Protein AF-A0A348UNC9-F1 (afdb_monomer_lite)

Sequence (71 aa):
MAGSSRVIDLHAHAVLEAGFNQAGRYGPETGEEGGVPFFRIGEFRMKPMSYRGTVFMDVQKRLELMDTLGV

Foldseek 3Di:
DPPDDQDDDPDDAADDPVQACPVPLQGWHWDDDPNATWIDGNPDIDTNDDPPPDLRYDVVNVVVVCVVVRD

Radius of gyration: 16.61 Å; chains: 1; bounding box: 44×21×50 Å

Structure (mmCIF, N/CA/C/O backbone):
data_AF-A0A348UNC9-F1
#
_entry.id   AF-A0A348UNC9-F1
#
loop_
_atom_site.group_PDB
_atom_site.id
_atom_site.type_symbol
_atom_site.label_atom_id
_atom_site.label_alt_id
_atom_site.label_comp_id
_atom_site.label_asym_id
_atom_site.label_entity_id
_atom_site.label_seq_id
_atom_site.pdbx_PDB_ins_code
_atom_site.Cartn_x
_atom_site.Cartn_y
_atom_site.Cartn_z
_atom_site.occupancy
_atom_site.B_iso_or_equiv
_atom_site.auth_seq_id
_atom_site.auth_comp_id
_atom_site.auth_asym_id
_atom_site.auth_atom_id
_atom_site.pdbx_PDB_model_num
ATOM 1 N N . MET A 1 1 ? -23.822 3.000 32.323 1.00 44.56 1 MET A N 1
ATOM 2 C CA . MET A 1 1 ? -22.586 2.658 31.591 1.00 44.56 1 MET A CA 1
ATOM 3 C C . MET A 1 1 ? -22.996 2.349 30.158 1.00 44.56 1 MET A C 1
ATOM 5 O O . MET A 1 1 ? -23.525 1.272 29.923 1.00 44.56 1 MET A O 1
ATOM 9 N N . ALA A 1 2 ? -22.907 3.310 29.236 1.00 53.22 2 ALA A N 1
ATOM 10 C CA . ALA A 1 2 ? -23.167 3.023 27.825 1.00 53.22 2 ALA A CA 1
ATOM 11 C C . ALA A 1 2 ? -22.031 2.126 27.310 1.00 53.22 2 ALA A C 1
ATOM 13 O O . ALA A 1 2 ? -20.864 2.447 27.528 1.00 53.22 2 ALA A O 1
ATOM 14 N N . GLY A 1 3 ? -22.357 0.973 26.723 1.00 56.28 3 GLY A N 1
ATOM 15 C CA . GLY A 1 3 ? -21.352 0.090 26.135 1.00 56.28 3 GLY A CA 1
ATOM 16 C C . GLY A 1 3 ? -20.614 0.825 25.019 1.00 56.28 3 GLY A C 1
ATOM 17 O O . GLY A 1 3 ? -21.257 1.419 24.158 1.00 56.28 3 GLY A O 1
ATOM 18 N N . SER A 1 4 ? -19.280 0.814 25.054 1.00 70.06 4 SER A N 1
ATOM 19 C CA . SER A 1 4 ? -18.459 1.342 23.962 1.00 70.06 4 SER A CA 1
ATOM 20 C C . SER A 1 4 ? -18.831 0.606 22.672 1.00 70.06 4 SER A C 1
ATOM 22 O O . SER A 1 4 ? -18.695 -0.619 22.596 1.00 70.06 4 SER A O 1
ATOM 24 N N . SER A 1 5 ? -19.368 1.323 21.684 1.00 79.38 5 SER A N 1
ATOM 25 C CA . SER A 1 5 ? -19.640 0.755 20.367 1.00 79.38 5 SER A CA 1
ATOM 26 C C . SER A 1 5 ? -18.310 0.409 19.707 1.00 79.38 5 SER A C 1
ATOM 28 O O . SER A 1 5 ? -17.493 1.298 19.476 1.00 79.38 5 SER A O 1
ATOM 30 N N . ARG A 1 6 ? -18.087 -0.873 19.408 1.00 87.25 6 ARG A N 1
ATOM 31 C CA . ARG A 1 6 ? -16.915 -1.304 18.637 1.00 87.25 6 ARG A CA 1
ATOM 32 C C . ARG A 1 6 ? -17.079 -0.848 17.188 1.00 87.25 6 ARG A C 1
ATOM 34 O O . ARG A 1 6 ? -18.149 -1.047 16.611 1.00 87.25 6 ARG A O 1
ATOM 41 N N . VAL A 1 7 ? -16.041 -0.236 16.630 1.00 93.69 7 VAL A N 1
ATOM 42 C CA . VAL A 1 7 ? -15.986 0.172 15.221 1.00 93.69 7 VAL A CA 1
ATOM 43 C C . VAL A 1 7 ? -15.418 -0.990 14.409 1.00 93.69 7 VAL A C 1
ATOM 45 O O . VAL A 1 7 ? -14.611 -1.757 14.915 1.00 93.69 7 VAL A O 1
ATOM 48 N N . ILE A 1 8 ? -15.890 -1.165 13.175 1.00 94.81 8 ILE A N 1
ATOM 49 C CA . ILE A 1 8 ? -15.339 -2.138 12.228 1.00 94.81 8 ILE A CA 1
ATOM 50 C C . ILE A 1 8 ? -15.030 -1.378 10.942 1.00 94.81 8 ILE A C 1
ATOM 52 O O . ILE A 1 8 ? -15.942 -0.835 10.316 1.00 94.81 8 ILE A O 1
ATOM 56 N N . ASP A 1 9 ? -13.761 -1.358 10.539 1.00 95.12 9 ASP A N 1
ATOM 57 C CA . ASP A 1 9 ? -13.368 -0.913 9.201 1.00 95.12 9 ASP A CA 1
ATOM 58 C C . ASP A 1 9 ? -13.659 -2.030 8.197 1.00 95.12 9 ASP A C 1
ATOM 60 O O . ASP A 1 9 ? -12.988 -3.062 8.150 1.00 95.12 9 ASP A O 1
ATOM 64 N N . LEU A 1 10 ? -14.719 -1.829 7.417 1.00 96.31 10 LEU A N 1
ATOM 65 C CA . LEU A 1 10 ? -15.182 -2.785 6.415 1.00 96.31 10 LEU A CA 1
ATOM 66 C C . LEU A 1 10 ? -14.375 -2.721 5.110 1.00 96.31 10 LEU A C 1
ATOM 68 O O . LEU A 1 10 ? -14.546 -3.600 4.265 1.00 96.31 10 LEU A O 1
ATOM 72 N N . HIS A 1 11 ? -13.527 -1.704 4.910 1.00 97.19 11 HIS A N 1
ATOM 73 C CA . HIS A 1 11 ? -12.811 -1.502 3.651 1.00 97.19 11 HIS A CA 1
ATOM 74 C C . HIS A 1 11 ? -11.377 -1.027 3.889 1.00 97.19 11 HIS A C 1
ATOM 76 O O . HIS A 1 11 ? -11.075 0.164 3.912 1.00 97.19 11 HIS A O 1
ATOM 82 N N . ALA A 1 12 ? -10.458 -1.989 3.886 1.00 95.44 12 ALA A N 1
ATOM 83 C CA . ALA A 1 12 ? -9.023 -1.747 3.927 1.00 95.44 12 ALA A CA 1
ATOM 84 C C . ALA A 1 12 ? -8.301 -2.406 2.745 1.00 95.44 12 ALA A C 1
ATOM 86 O O . ALA A 1 12 ? -8.781 -3.365 2.140 1.00 95.44 12 ALA A O 1
ATOM 87 N N . HIS A 1 13 ? -7.103 -1.907 2.443 1.00 96.69 13 HIS A N 1
ATOM 88 C CA . HIS A 1 13 ? -6.215 -2.483 1.439 1.00 96.69 13 HIS A CA 1
ATOM 89 C C . HIS A 1 13 ? -4.873 -2.861 2.065 1.00 96.69 13 HIS A C 1
ATOM 91 O O . HIS A 1 13 ? -4.335 -2.122 2.890 1.00 96.69 13 HIS A O 1
ATOM 97 N N . ALA A 1 14 ? -4.326 -3.991 1.622 1.00 96.19 14 ALA A N 1
ATOM 98 C CA . ALA A 1 14 ? -2.984 -4.452 1.947 1.00 96.19 14 ALA A CA 1
ATOM 99 C C . ALA A 1 14 ? -2.213 -4.727 0.653 1.00 96.19 14 ALA A C 1
ATOM 101 O O . ALA A 1 14 ? -2.793 -5.132 -0.357 1.00 96.19 14 ALA A O 1
ATOM 102 N N . VAL A 1 15 ? -0.903 -4.512 0.691 1.00 95.31 15 VAL A N 1
ATOM 103 C CA . VAL A 1 15 ? 0.008 -4.813 -0.411 1.00 95.31 15 VAL A CA 1
ATOM 104 C C . VAL A 1 15 ? 0.789 -6.064 -0.045 1.00 95.31 15 VAL A C 1
ATOM 106 O O . VAL A 1 15 ? 1.439 -6.123 0.995 1.00 95.31 15 VAL A O 1
ATOM 109 N N . LEU A 1 16 ? 0.716 -7.086 -0.895 1.00 94.50 16 LEU A N 1
ATOM 110 C CA . LEU A 1 16 ? 1.381 -8.362 -0.653 1.00 94.50 16 LEU A CA 1
ATOM 111 C C . LEU A 1 16 ? 2.711 -8.399 -1.393 1.00 94.50 16 LEU A C 1
ATOM 113 O O . LEU A 1 16 ? 2.738 -8.328 -2.621 1.00 94.50 16 LEU A O 1
ATOM 117 N N . GLU A 1 17 ? 3.806 -8.576 -0.654 1.00 93.31 17 GLU A N 1
ATOM 118 C CA . GLU A 1 17 ? 5.146 -8.646 -1.246 1.00 93.31 17 GLU A CA 1
ATOM 119 C C . GLU A 1 17 ? 5.262 -9.760 -2.290 1.00 93.31 17 GLU A C 1
ATOM 121 O O . GLU A 1 17 ? 5.841 -9.565 -3.355 1.00 93.31 17 GLU A O 1
ATOM 126 N N . ALA A 1 18 ? 4.629 -10.903 -2.014 1.00 94.12 18 ALA A N 1
ATOM 127 C CA . ALA A 1 18 ? 4.610 -12.059 -2.902 1.00 94.12 18 ALA A CA 1
ATOM 128 C C . ALA A 1 18 ? 3.962 -11.778 -4.271 1.00 94.12 18 ALA A C 1
ATOM 130 O O . ALA A 1 18 ? 4.177 -12.543 -5.204 1.00 94.12 18 ALA A O 1
ATOM 131 N N . GLY A 1 19 ? 3.177 -10.702 -4.407 1.00 93.19 19 GLY A N 1
ATOM 132 C CA . GLY A 1 19 ? 2.563 -10.308 -5.675 1.00 93.19 19 GLY A CA 1
ATOM 133 C C . GLY A 1 19 ? 3.509 -9.555 -6.614 1.00 93.19 19 GLY A C 1
ATOM 134 O O . GLY A 1 19 ? 3.257 -9.500 -7.820 1.00 93.19 19 GLY A O 1
ATOM 135 N N . PHE A 1 20 ? 4.603 -8.987 -6.098 1.00 94.50 20 PHE A N 1
ATOM 136 C CA . PHE A 1 20 ? 5.552 -8.263 -6.936 1.00 94.50 20 PHE A CA 1
ATOM 137 C C . PHE A 1 20 ? 6.263 -9.202 -7.911 1.00 94.50 20 PHE A C 1
ATOM 139 O O . PHE A 1 20 ? 6.586 -10.347 -7.588 1.00 94.50 20 PHE A O 1
ATOM 146 N N . ASN A 1 21 ? 6.517 -8.696 -9.119 1.00 94.38 21 ASN A N 1
ATOM 147 C CA . ASN A 1 21 ? 7.206 -9.399 -10.207 1.00 94.38 21 ASN A CA 1
ATOM 148 C C . ASN A 1 21 ? 6.505 -10.669 -10.737 1.00 94.38 21 ASN A C 1
ATOM 150 O O . ASN A 1 21 ? 7.034 -11.312 -11.641 1.00 94.38 21 ASN A O 1
ATOM 154 N N . GLN A 1 22 ? 5.305 -11.019 -10.254 1.00 96.06 22 GLN A N 1
ATOM 155 C CA . GLN A 1 22 ? 4.613 -12.250 -10.673 1.00 96.06 22 GLN A CA 1
ATOM 156 C C . GLN A 1 22 ? 3.987 -12.166 -12.072 1.00 96.06 22 GLN A C 1
ATOM 158 O O . GLN A 1 22 ? 3.825 -13.183 -12.737 1.00 96.06 22 GLN A O 1
ATOM 163 N N . ALA A 1 23 ? 3.655 -10.962 -12.547 1.00 94.06 23 ALA A N 1
ATOM 164 C CA . ALA A 1 23 ? 3.045 -10.745 -13.865 1.00 94.06 23 ALA A CA 1
ATOM 165 C C . ALA A 1 23 ? 4.004 -10.092 -14.884 1.00 94.06 23 ALA A C 1
ATOM 167 O O . ALA A 1 23 ? 3.568 -9.513 -15.885 1.00 94.06 23 ALA A O 1
ATOM 168 N N . GLY A 1 24 ? 5.320 -10.170 -14.641 1.00 90.06 24 GLY A N 1
ATOM 169 C CA . GLY A 1 24 ? 6.342 -9.566 -15.500 1.00 90.06 24 GLY A CA 1
ATOM 170 C C . GLY A 1 24 ? 6.062 -8.083 -15.772 1.00 90.06 24 GLY A C 1
ATOM 171 O O . GLY A 1 24 ? 5.657 -7.350 -14.874 1.00 90.06 24 GLY A O 1
ATOM 172 N N . ARG A 1 25 ? 6.200 -7.648 -17.034 1.00 89.88 25 ARG A N 1
ATOM 173 C CA . ARG A 1 25 ? 5.966 -6.245 -17.440 1.00 89.88 25 ARG A CA 1
ATOM 174 C C . ARG A 1 25 ? 4.539 -5.730 -17.217 1.00 89.88 25 ARG A C 1
ATOM 176 O O . ARG A 1 25 ? 4.323 -4.528 -17.289 1.00 89.88 25 ARG A O 1
ATOM 183 N N . TYR A 1 26 ? 3.567 -6.616 -17.014 1.00 91.12 2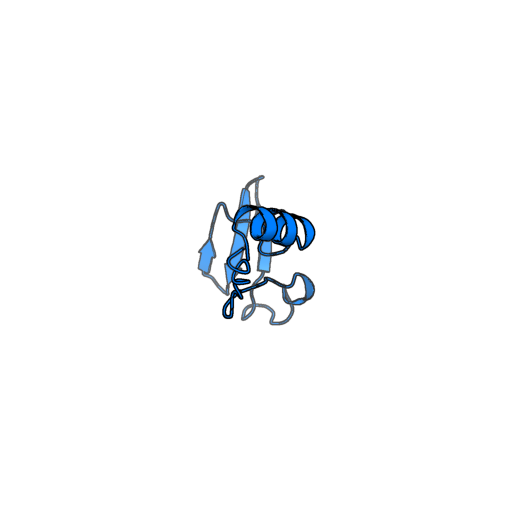6 TYR A N 1
ATOM 184 C CA . TYR A 1 26 ? 2.170 -6.238 -16.778 1.00 91.12 26 TYR A CA 1
ATOM 185 C C . TYR A 1 26 ? 1.841 -6.120 -15.286 1.00 91.12 26 TYR A C 1
ATOM 187 O O . TYR A 1 26 ? 0.754 -5.668 -14.934 1.00 91.12 26 TYR A O 1
ATOM 195 N N . GLY A 1 27 ? 2.759 -6.548 -14.417 1.00 92.88 27 GLY A N 1
ATOM 196 C CA . GLY A 1 27 ? 2.593 -6.528 -12.973 1.00 92.88 27 GLY A CA 1
ATOM 197 C C . GLY A 1 27 ? 3.253 -5.333 -12.296 1.00 92.88 27 GLY A C 1
ATOM 198 O O . GLY A 1 27 ? 4.038 -4.609 -12.914 1.00 92.88 27 GLY A O 1
ATOM 199 N N . PRO A 1 28 ? 2.953 -5.144 -11.003 1.00 95.44 28 PRO A N 1
ATOM 200 C CA . PRO A 1 28 ? 3.678 -4.209 -10.172 1.00 95.44 28 PRO A CA 1
ATOM 201 C C . PRO A 1 28 ? 5.066 -4.750 -9.815 1.00 95.44 28 PRO A C 1
ATOM 203 O O . PRO A 1 28 ? 5.246 -5.936 -9.516 1.00 95.44 28 PRO A O 1
ATOM 206 N N . GLU A 1 29 ? 6.030 -3.843 -9.747 1.00 94.94 29 GLU A N 1
ATOM 207 C CA . GLU A 1 29 ? 7.329 -4.085 -9.136 1.00 94.94 29 GLU A CA 1
ATOM 208 C C . GLU A 1 29 ? 7.709 -2.946 -8.191 1.00 94.94 29 GLU A C 1
ATOM 210 O O . GLU A 1 29 ? 7.218 -1.815 -8.283 1.00 94.94 29 GLU A O 1
ATOM 215 N N . THR A 1 30 ? 8.625 -3.257 -7.284 1.00 94.31 30 THR A N 1
ATOM 216 C CA . THR A 1 30 ? 9.245 -2.293 -6.385 1.00 94.31 30 THR A CA 1
ATOM 217 C C . THR A 1 30 ? 10.752 -2.492 -6.398 1.00 94.31 30 THR A C 1
ATOM 219 O O . THR A 1 30 ? 11.241 -3.604 -6.600 1.00 94.31 30 THR A O 1
ATOM 222 N N . GLY A 1 31 ? 11.491 -1.414 -6.181 1.00 92.69 31 GLY A N 1
ATOM 223 C CA . GLY A 1 31 ? 12.936 -1.467 -6.065 1.00 92.69 31 GLY A CA 1
ATOM 224 C C . GLY A 1 31 ? 13.509 -0.132 -5.628 1.00 92.69 31 GLY A C 1
ATOM 225 O O . GLY A 1 31 ? 12.790 0.772 -5.203 1.00 92.69 31 GLY A O 1
ATOM 226 N N . GLU A 1 32 ? 14.818 -0.007 -5.778 1.00 95.06 32 GLU A N 1
ATOM 227 C CA . GLU A 1 32 ? 15.566 1.206 -5.486 1.00 95.06 32 GLU A CA 1
ATOM 228 C C . GLU A 1 32 ? 16.482 1.523 -6.668 1.00 95.06 32 GLU A C 1
ATOM 230 O O . GLU A 1 32 ? 17.059 0.624 -7.277 1.00 95.06 32 GLU A O 1
ATOM 235 N N . GLU A 1 33 ? 16.597 2.801 -7.021 1.00 94.25 33 GLU A N 1
ATOM 236 C CA . GLU A 1 33 ? 17.521 3.266 -8.054 1.00 94.25 33 GLU A CA 1
ATOM 237 C C . GLU A 1 33 ? 18.228 4.525 -7.563 1.00 94.25 33 GLU A C 1
ATOM 239 O O . GLU A 1 33 ? 17.578 5.533 -7.283 1.00 94.25 33 GLU A O 1
ATOM 244 N N . GLY A 1 34 ? 19.556 4.458 -7.435 1.00 94.31 34 GLY A N 1
ATOM 245 C CA . GLY A 1 34 ? 20.363 5.578 -6.946 1.00 94.31 34 GLY A CA 1
ATOM 246 C C . GLY A 1 34 ? 19.975 6.047 -5.538 1.00 94.31 34 GLY A C 1
ATOM 247 O O . GLY A 1 34 ? 20.003 7.246 -5.279 1.00 94.31 34 GLY A O 1
ATOM 248 N N . GLY A 1 35 ? 19.553 5.134 -4.655 1.00 95.06 35 GLY A N 1
ATOM 249 C CA . GLY A 1 35 ? 19.084 5.473 -3.305 1.00 95.06 35 GLY A CA 1
ATOM 250 C C . GLY A 1 35 ? 17.618 5.909 -3.224 1.00 95.06 35 GLY A C 1
ATOM 251 O O . GLY A 1 35 ? 17.123 6.181 -2.133 1.00 95.06 35 GLY A O 1
ATOM 252 N N . VAL A 1 36 ? 16.906 6.002 -4.355 1.00 95.56 36 VAL A N 1
ATOM 253 C CA . VAL A 1 36 ? 15.507 6.449 -4.387 1.00 95.56 36 VAL A CA 1
ATOM 254 C C . VAL A 1 36 ? 14.577 5.249 -4.584 1.00 95.56 36 VAL A C 1
ATOM 256 O O . VAL A 1 36 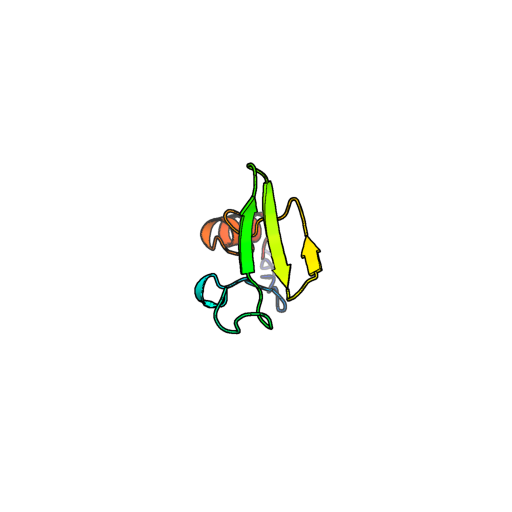? 14.653 4.592 -5.632 1.00 95.56 36 VAL A O 1
ATOM 259 N N . PRO A 1 37 ? 13.670 4.961 -3.631 1.00 95.81 37 PRO A N 1
ATOM 260 C CA . PRO A 1 37 ? 12.722 3.869 -3.775 1.00 95.81 37 PRO A CA 1
ATOM 261 C C . PRO A 1 37 ? 11.686 4.195 -4.849 1.00 95.81 37 PRO A C 1
ATOM 263 O O . PRO A 1 37 ? 11.257 5.346 -5.009 1.00 95.81 37 PRO A O 1
ATOM 266 N N . PHE A 1 38 ? 11.269 3.168 -5.580 1.00 95.94 38 PHE A N 1
ATOM 267 C CA . PHE A 1 38 ? 10.249 3.295 -6.604 1.00 95.94 38 PHE A CA 1
ATOM 268 C C . PHE A 1 38 ? 9.222 2.168 -6.550 1.00 95.94 38 PHE A C 1
ATOM 270 O O . PHE A 1 38 ? 9.484 1.042 -6.114 1.00 95.94 38 PHE A O 1
ATOM 277 N N . PHE A 1 39 ? 8.066 2.487 -7.114 1.00 95.50 39 PHE A N 1
ATOM 278 C CA . PHE A 1 39 ? 7.047 1.532 -7.509 1.00 95.50 39 PHE A CA 1
ATOM 279 C C . PHE A 1 39 ? 6.742 1.729 -8.995 1.00 95.50 39 PHE A C 1
ATOM 281 O O . PHE A 1 39 ? 6.664 2.868 -9.467 1.00 95.50 39 PHE A O 1
ATOM 288 N N . ARG A 1 40 ? 6.611 0.638 -9.751 1.00 94.88 40 ARG A N 1
ATOM 289 C CA . ARG A 1 40 ? 6.376 0.679 -11.199 1.00 94.88 40 ARG A CA 1
ATOM 290 C C . ARG A 1 40 ? 5.273 -0.291 -11.604 1.00 94.88 40 ARG A C 1
ATOM 292 O O . ARG A 1 40 ? 5.211 -1.401 -11.089 1.00 94.88 40 ARG A O 1
ATOM 299 N N . ILE A 1 41 ? 4.439 0.133 -12.551 1.00 93.50 41 ILE A N 1
ATOM 300 C CA . ILE A 1 41 ? 3.477 -0.709 -13.272 1.00 93.50 41 ILE A CA 1
ATOM 301 C C . ILE A 1 41 ? 3.691 -0.454 -14.765 1.00 93.50 41 ILE A C 1
ATOM 303 O O . ILE A 1 41 ? 3.440 0.651 -15.250 1.00 93.50 41 ILE A O 1
ATOM 307 N N . GLY A 1 42 ? 4.174 -1.460 -15.496 1.00 91.50 42 GLY A N 1
ATOM 308 C CA . GLY A 1 42 ? 4.572 -1.285 -16.896 1.00 91.50 42 GLY A CA 1
ATOM 309 C C . GLY A 1 42 ? 5.638 -0.198 -17.048 1.00 91.50 42 GLY A C 1
ATOM 310 O O . GLY A 1 42 ? 6.706 -0.280 -16.443 1.00 91.50 42 GLY A O 1
ATOM 311 N N . GLU A 1 43 ? 5.337 0.839 -17.825 1.00 91.75 43 GLU A N 1
ATOM 312 C CA . GLU A 1 43 ? 6.227 1.994 -18.024 1.00 91.75 43 GLU A CA 1
ATOM 313 C C . GLU A 1 43 ? 5.960 3.136 -17.027 1.00 91.75 43 GLU A C 1
ATOM 315 O O . GLU A 1 43 ? 6.745 4.077 -16.922 1.00 91.75 43 GLU A O 1
ATOM 320 N N . PHE A 1 44 ? 4.860 3.069 -16.270 1.00 93.25 44 PHE A N 1
ATOM 321 C CA . PHE A 1 44 ? 4.510 4.099 -15.300 1.00 93.25 44 PHE A CA 1
ATOM 322 C C . PHE A 1 44 ? 5.269 3.889 -13.991 1.00 93.25 44 PHE A C 1
ATOM 324 O O . PHE A 1 44 ? 5.153 2.838 -13.357 1.00 93.25 44 PHE A O 1
ATOM 331 N N . ARG A 1 45 ? 6.023 4.906 -13.563 1.00 94.06 45 ARG A N 1
ATOM 332 C CA . ARG A 1 45 ? 6.892 4.843 -12.384 1.00 94.06 45 ARG A CA 1
ATOM 333 C C . ARG A 1 45 ? 6.592 5.977 -11.413 1.00 94.06 45 ARG A C 1
ATOM 335 O O . ARG A 1 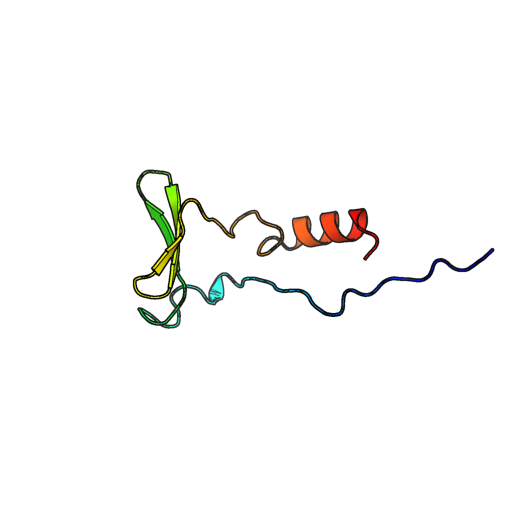45 ? 6.578 7.141 -11.800 1.00 94.06 45 ARG A O 1
ATOM 342 N N . MET A 1 46 ? 6.428 5.628 -10.141 1.00 95.69 46 MET A N 1
ATOM 343 C CA . MET A 1 46 ? 6.257 6.565 -9.032 1.00 95.69 46 MET A CA 1
ATOM 344 C C . MET A 1 46 ? 7.531 6.612 -8.189 1.00 95.69 46 MET A C 1
ATOM 346 O O . MET A 1 46 ? 8.044 5.572 -7.766 1.00 95.69 46 MET A O 1
ATOM 350 N N . LYS A 1 47 ? 8.041 7.826 -7.960 1.00 94.44 47 LYS A N 1
ATOM 351 C CA . LYS A 1 47 ? 9.224 8.114 -7.141 1.00 94.44 47 LYS A CA 1
ATOM 352 C C . LYS A 1 47 ? 9.068 9.456 -6.412 1.00 94.44 47 LYS A C 1
ATOM 354 O O . LYS A 1 47 ? 8.640 10.410 -7.059 1.00 94.44 47 LYS A O 1
ATOM 359 N N . PRO A 1 48 ? 9.494 9.569 -5.142 1.00 94.38 48 PRO A N 1
ATOM 360 C CA . PRO A 1 48 ? 9.895 8.475 -4.256 1.00 94.38 48 PRO A CA 1
ATOM 361 C C . PRO A 1 48 ? 8.661 7.702 -3.770 1.00 94.38 48 PRO A C 1
ATOM 363 O O . PRO A 1 48 ? 7.688 8.307 -3.328 1.00 94.38 48 PRO A O 1
ATOM 366 N N . MET A 1 49 ? 8.682 6.369 -3.841 1.00 94.81 49 MET A N 1
ATOM 367 C CA . MET A 1 49 ? 7.582 5.558 -3.310 1.00 94.81 49 MET A CA 1
ATOM 368 C C . MET A 1 49 ? 8.067 4.194 -2.824 1.00 94.81 49 MET A C 1
ATOM 370 O O . MET A 1 49 ? 8.689 3.449 -3.576 1.00 94.81 49 MET A O 1
ATOM 374 N N . SER A 1 50 ? 7.737 3.861 -1.574 1.00 93.19 50 SER A N 1
ATOM 375 C CA . SER A 1 50 ? 7.967 2.549 -0.966 1.00 93.19 50 SER A CA 1
ATOM 376 C C . SER A 1 50 ? 6.709 2.093 -0.237 1.00 93.19 50 SER A C 1
ATOM 378 O O . SER A 1 50 ? 6.105 2.873 0.497 1.00 93.19 50 SER A O 1
ATOM 380 N N . TYR A 1 51 ? 6.352 0.819 -0.395 1.00 94.00 51 TYR A N 1
ATOM 381 C CA . TYR A 1 51 ? 5.366 0.161 0.464 1.00 94.00 51 TYR A CA 1
ATOM 382 C C . TYR A 1 51 ? 6.013 -0.540 1.666 1.00 94.00 51 TYR A C 1
ATOM 384 O O . TYR A 1 51 ? 5.373 -0.685 2.712 1.00 94.00 51 TYR A O 1
ATOM 392 N N . ARG A 1 52 ? 7.290 -0.933 1.558 1.00 92.69 52 ARG A N 1
ATOM 393 C CA . ARG A 1 52 ? 8.026 -1.568 2.657 1.00 92.69 52 ARG A CA 1
ATOM 394 C C . ARG A 1 52 ? 8.132 -0.605 3.836 1.00 92.69 52 ARG A C 1
ATOM 396 O O . ARG A 1 52 ? 8.464 0.567 3.660 1.00 92.69 52 ARG A O 1
ATOM 403 N N . GLY A 1 53 ? 7.843 -1.114 5.031 1.00 92.88 53 GLY A N 1
ATOM 404 C CA . GLY A 1 53 ? 7.849 -0.335 6.269 1.00 92.88 53 GLY A CA 1
ATOM 405 C C . GLY A 1 53 ? 6.641 0.590 6.458 1.00 92.88 53 GLY A C 1
ATOM 406 O O . GLY A 1 53 ? 6.640 1.365 7.414 1.00 92.88 53 GLY A O 1
ATOM 407 N N . THR A 1 54 ? 5.625 0.523 5.594 1.00 95.81 54 THR A N 1
ATOM 408 C CA . THR A 1 54 ? 4.355 1.254 5.755 1.00 95.81 54 THR A CA 1
ATOM 409 C C . THR A 1 54 ? 3.266 0.347 6.331 1.00 95.81 54 THR A C 1
ATOM 411 O O . THR A 1 54 ? 3.372 -0.875 6.246 1.00 95.81 54 THR A O 1
ATOM 414 N N . VAL A 1 55 ? 2.167 0.931 6.823 1.00 97.06 55 VAL A N 1
ATOM 415 C CA . VAL A 1 55 ? 0.979 0.188 7.302 1.00 97.06 55 VAL A CA 1
ATOM 416 C C . VAL A 1 55 ? 0.300 -0.672 6.228 1.00 97.06 55 VAL A C 1
ATOM 418 O O . VAL A 1 55 ? -0.582 -1.463 6.542 1.00 97.06 55 VAL A O 1
ATOM 421 N N . PHE A 1 56 ? 0.673 -0.510 4.954 1.00 96.25 56 PHE A N 1
ATOM 422 C CA . PHE A 1 56 ? 0.136 -1.311 3.856 1.00 96.25 56 PHE A CA 1
ATOM 423 C C . PHE A 1 56 ? 0.816 -2.679 3.719 1.00 96.25 56 PHE A C 1
ATOM 425 O O . PHE A 1 56 ? 0.211 -3.580 3.145 1.00 96.25 56 PHE A O 1
ATOM 432 N N . MET A 1 57 ? 2.052 -2.836 4.209 1.00 96.19 57 MET A N 1
ATOM 433 C CA . MET A 1 57 ? 2.801 -4.105 4.161 1.00 96.19 57 MET A CA 1
ATOM 434 C C . MET A 1 57 ? 3.188 -4.628 5.545 1.00 96.19 57 MET A C 1
ATOM 436 O O . MET A 1 57 ? 3.348 -5.832 5.720 1.00 96.19 57 MET A O 1
ATOM 440 N N . ASP A 1 58 ? 3.366 -3.739 6.521 1.00 96.88 58 ASP A N 1
ATOM 441 C CA . ASP A 1 58 ? 3.747 -4.097 7.881 1.00 96.88 58 ASP A CA 1
ATOM 442 C C . ASP A 1 58 ? 2.498 -4.256 8.754 1.00 96.88 58 ASP A C 1
ATOM 444 O O . ASP A 1 58 ? 1.834 -3.281 9.120 1.00 96.88 58 ASP A O 1
ATOM 448 N N . VAL A 1 59 ? 2.183 -5.511 9.077 1.00 96.19 59 VAL A N 1
ATOM 449 C CA . VAL A 1 59 ? 1.008 -5.874 9.877 1.00 96.19 59 VAL A CA 1
ATOM 450 C C . VAL A 1 59 ? 1.083 -5.290 11.285 1.00 96.19 59 VAL A C 1
ATOM 452 O O . VAL A 1 59 ? 0.055 -4.864 11.801 1.00 96.19 59 VAL A O 1
A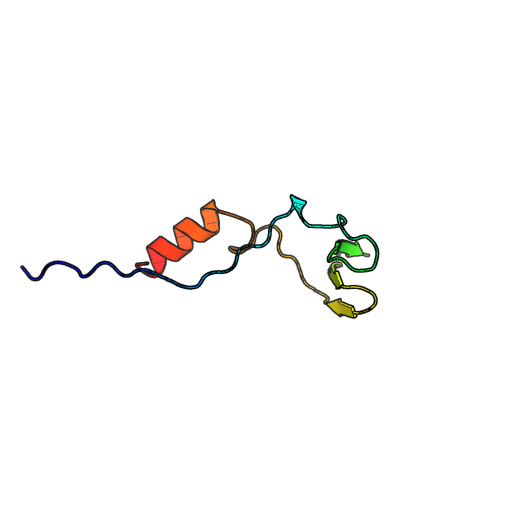TOM 455 N N . GLN A 1 60 ? 2.265 -5.220 11.904 1.00 97.88 60 GLN A N 1
ATOM 456 C CA . GLN A 1 60 ? 2.375 -4.696 13.269 1.00 97.88 60 GLN A CA 1
ATOM 457 C C . GLN A 1 60 ? 2.068 -3.202 13.293 1.00 97.88 60 GLN A C 1
ATOM 459 O O . GLN A 1 60 ? 1.215 -2.763 14.059 1.00 97.88 60 GLN A O 1
ATOM 464 N N . LYS A 1 61 ? 2.630 -2.439 12.350 1.00 97.88 61 LYS A N 1
ATOM 465 C CA . LYS A 1 61 ? 2.307 -1.009 12.209 1.00 97.88 61 LYS A CA 1
ATOM 466 C C . LYS A 1 61 ? 0.832 -0.766 11.903 1.00 97.88 61 LYS A C 1
ATOM 468 O O . LYS A 1 61 ? 0.273 0.245 12.323 1.00 97.88 61 LYS A O 1
ATOM 473 N N . ARG A 1 62 ? 0.194 -1.662 11.139 1.00 97.62 62 ARG A N 1
ATOM 474 C CA . ARG A 1 62 ? -1.247 -1.581 10.869 1.00 97.62 62 ARG A CA 1
ATOM 475 C C . ARG A 1 62 ? -2.055 -1.760 12.153 1.00 97.62 62 ARG A C 1
ATOM 477 O O . ARG A 1 62 ? -2.964 -0.967 12.371 1.00 97.62 62 ARG 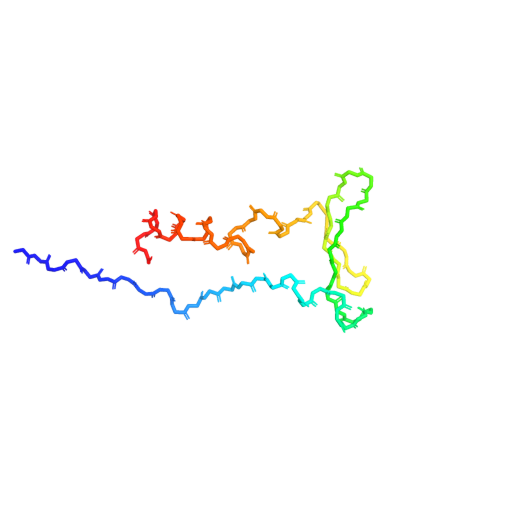A O 1
ATOM 484 N N . LEU A 1 63 ? -1.719 -2.754 12.976 1.00 97.25 63 LEU A N 1
ATOM 485 C CA . LEU A 1 63 ? -2.391 -3.008 14.254 1.00 97.25 63 LEU A CA 1
ATOM 486 C C . LEU A 1 63 ? -2.215 -1.832 15.224 1.00 97.25 63 LEU A C 1
ATOM 488 O O . LEU A 1 63 ? -3.204 -1.320 15.734 1.00 97.25 63 LEU A O 1
ATOM 492 N N . GLU A 1 64 ? -0.994 -1.318 15.378 1.00 98.12 64 GLU A N 1
ATOM 493 C CA . GLU A 1 64 ? -0.709 -0.142 16.219 1.00 98.12 64 GLU A CA 1
ATOM 494 C C . GLU A 1 64 ? -1.507 1.102 15.783 1.00 98.12 64 GLU A C 1
ATOM 496 O O . GLU A 1 64 ? -2.013 1.870 16.610 1.00 98.12 64 GLU A O 1
ATOM 501 N N . LEU A 1 65 ? -1.648 1.311 14.469 1.00 96.75 65 LEU A N 1
ATOM 502 C CA . LEU A 1 65 ? -2.457 2.404 13.936 1.00 96.75 65 LEU A CA 1
ATOM 503 C C . LEU A 1 65 ? -3.956 2.171 14.172 1.00 96.75 65 LEU A C 1
ATOM 505 O O . LEU A 1 65 ? -4.659 3.115 14.519 1.00 96.75 65 LEU A O 1
ATOM 509 N N . MET A 1 66 ? -4.450 0.945 13.993 1.00 96.62 66 MET A N 1
ATOM 510 C CA . MET A 1 66 ? -5.851 0.596 14.258 1.00 96.62 66 MET A CA 1
ATOM 511 C C . MET A 1 66 ? -6.221 0.824 15.728 1.00 96.62 66 MET A C 1
ATOM 513 O O . MET A 1 66 ? -7.225 1.483 15.996 1.00 96.62 66 MET A O 1
ATOM 517 N N . ASP A 1 67 ? -5.349 0.429 16.660 1.00 96.19 67 ASP A N 1
ATOM 518 C CA . ASP A 1 67 ? -5.509 0.703 18.093 1.00 96.19 67 ASP A CA 1
ATOM 519 C C . ASP A 1 67 ? -5.583 2.212 18.375 1.00 96.19 67 ASP A C 1
ATOM 521 O O . ASP A 1 67 ? -6.438 2.675 19.132 1.00 96.19 67 ASP A O 1
ATOM 525 N N . THR A 1 68 ? -4.723 3.000 17.722 1.00 96.38 68 THR A N 1
ATOM 526 C CA . THR A 1 68 ? -4.711 4.468 17.850 1.00 96.38 68 THR A CA 1
ATOM 527 C C . THR A 1 68 ? -5.992 5.109 17.302 1.00 96.38 68 THR A C 1
ATOM 529 O O . THR A 1 68 ? -6.469 6.107 17.842 1.00 96.38 68 THR A O 1
ATOM 532 N N . LEU A 1 69 ? -6.549 4.554 16.223 1.00 95.19 69 LEU A N 1
ATOM 533 C CA . LEU A 1 69 ? -7.762 5.051 15.567 1.00 95.19 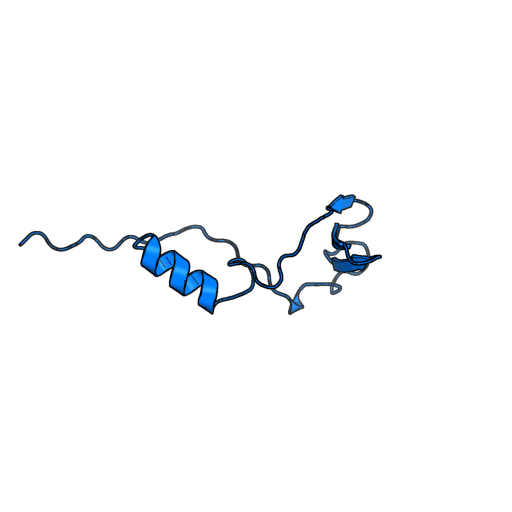69 LEU A CA 1
ATOM 534 C C . LEU A 1 69 ? -9.058 4.517 16.198 1.00 95.19 69 LEU A C 1
ATOM 536 O O . LEU A 1 69 ? -10.129 5.048 15.903 1.00 95.19 69 LEU A O 1
ATOM 540 N N . GLY A 1 70 ? -8.973 3.507 17.068 1.00 93.75 70 GLY A N 1
ATOM 541 C CA . GLY A 1 70 ? -10.124 2.886 17.725 1.00 93.75 70 GLY A CA 1
ATOM 542 C C . GLY A 1 70 ? -10.954 1.996 16.795 1.00 93.75 70 GLY A C 1
ATOM 543 O O . GLY A 1 70 ? -12.184 2.015 16.886 1.00 93.75 70 GLY A O 1
ATOM 544 N N . VAL A 1 71 ? -10.286 1.260 15.900 1.00 91.94 71 VAL A N 1
ATOM 545 C CA . VAL A 1 71 ? -10.876 0.393 14.863 1.00 91.94 71 VAL A CA 1
ATOM 546 C C . VAL A 1 71 ? -10.481 -1.063 15.068 1.00 91.94 71 VAL A C 1
ATOM 548 O O . VAL A 1 71 ? -9.290 -1.310 15.340 1.00 91.94 71 VAL A O 1
#

Secondary structure (DSSP, 8-state):
-PPPPPP---------GGGTTTTGGGSEEEEEETTEEEEEETTEEESS---TTSTTT-HHHHHHHHHHHT-

pLDDT: mean 92.3, std 9.51, range [44.56, 98.12]